Protein AF-A0A950SVJ4-F1 (afdb_monomer_lite)

Foldseek 3Di:
DDPDPCVVVVLVPVPWQDWAEAEPDPPPVVCVVCVVQVVVVVVPTTRPHYYYRDD

pLDDT: mean 73.06, std 14.82, range [45.47, 92.31]

Sequence (55 aa):
MTADRNIKRQQTMKDRPIAVIELPTNRWRVLRENAPRIAEAVGRVRAGDCVEVRF

Secondary structure (DSSP, 8-state):
---SSSHHHHT--TT----EEE-S---HHHHHHTHHHHHHHHHH--TT-EEE---

Radius of gyration: 12.31 Å; chains: 1; bounding box: 28×17×32 Å

Structure (mmCIF, N/CA/C/O backbone):
data_AF-A0A950SVJ4-F1
#
_entry.id   AF-A0A950SVJ4-F1
#
loop_
_atom_site.group_PDB
_atom_site.id
_atom_site.type_symbol
_atom_site.label_atom_id
_atom_site.label_alt_id
_atom_site.label_comp_id
_atom_site.label_asym_id
_atom_site.label_entity_id
_atom_site.label_seq_id
_atom_site.pdbx_PDB_ins_code
_atom_site.Cartn_x
_atom_site.Cartn_y
_atom_site.Cartn_z
_atom_site.occupancy
_atom_site.B_iso_or_equiv
_atom_site.auth_seq_id
_atom_site.auth_comp_id
_atom_site.auth_asym_id
_atom_site.auth_atom_id
_atom_site.pdbx_PDB_model_num
ATOM 1 N N . MET A 1 1 ? 20.974 -8.682 10.157 1.00 45.47 1 MET A N 1
ATOM 2 C CA . MET A 1 1 ? 19.609 -8.818 9.599 1.00 45.47 1 MET A CA 1
ATOM 3 C C . MET A 1 1 ? 18.626 -8.693 10.748 1.00 45.47 1 MET A C 1
ATOM 5 O O . MET A 1 1 ? 18.372 -9.673 11.428 1.00 45.47 1 MET A O 1
ATOM 9 N N . THR A 1 2 ? 18.145 -7.482 11.011 1.00 48.78 2 THR A N 1
ATOM 10 C CA . THR A 1 2 ? 17.203 -7.197 12.110 1.00 48.78 2 THR A CA 1
ATOM 11 C C . THR A 1 2 ? 16.484 -5.882 11.811 1.00 48.78 2 THR A C 1
ATOM 13 O O . THR A 1 2 ? 16.432 -4.979 12.632 1.00 48.78 2 THR A O 1
ATOM 16 N N . ALA A 1 3 ? 15.986 -5.733 10.585 1.00 46.16 3 ALA A N 1
ATOM 17 C CA . ALA A 1 3 ? 15.098 -4.629 10.252 1.00 46.16 3 ALA A CA 1
ATOM 18 C C . ALA A 1 3 ? 13.656 -5.147 10.344 1.00 46.16 3 ALA A C 1
ATOM 20 O O . ALA A 1 3 ? 13.288 -6.100 9.663 1.00 46.16 3 ALA A O 1
ATOM 21 N N . ASP A 1 4 ? 12.882 -4.532 11.235 1.00 50.84 4 ASP A N 1
ATOM 22 C CA . ASP A 1 4 ? 11.437 -4.354 11.072 1.00 50.84 4 ASP A CA 1
ATOM 23 C C . ASP A 1 4 ? 10.460 -5.509 11.323 1.00 50.84 4 ASP A C 1
ATOM 25 O O . ASP A 1 4 ? 9.395 -5.572 10.723 1.00 50.84 4 ASP A O 1
ATOM 29 N N . ARG A 1 5 ? 10.689 -6.352 12.339 1.00 51.16 5 ARG A N 1
ATOM 30 C CA . ARG A 1 5 ? 9.555 -7.095 12.944 1.00 51.16 5 ARG A CA 1
ATOM 31 C C . ARG A 1 5 ? 8.790 -6.314 14.016 1.00 51.16 5 ARG A C 1
ATOM 33 O O . ARG A 1 5 ? 7.712 -6.745 14.420 1.00 51.16 5 ARG A O 1
ATOM 40 N N . ASN A 1 6 ? 9.323 -5.181 14.482 1.00 48.97 6 ASN A N 1
ATOM 41 C CA . ASN A 1 6 ? 8.766 -4.466 15.634 1.00 48.97 6 ASN A CA 1
ATOM 42 C C . ASN A 1 6 ? 7.798 -3.326 15.266 1.00 48.97 6 ASN A C 1
ATOM 44 O O . ASN A 1 6 ? 6.995 -2.928 16.111 1.00 48.97 6 ASN A O 1
ATOM 48 N N . ILE A 1 7 ? 7.806 -2.849 14.013 1.00 54.19 7 ILE A N 1
ATOM 49 C CA . ILE A 1 7 ? 6.914 -1.770 13.556 1.00 54.19 7 ILE A CA 1
ATOM 50 C C . ILE A 1 7 ? 5.437 -2.206 13.578 1.00 54.19 7 ILE A C 1
ATOM 52 O O . ILE A 1 7 ? 4.579 -1.440 14.010 1.00 54.19 7 ILE A O 1
ATOM 56 N N . LYS A 1 8 ? 5.150 -3.485 13.268 1.00 53.19 8 LYS A N 1
ATOM 57 C CA . LYS A 1 8 ? 3.799 -4.076 13.359 1.00 53.19 8 LYS A CA 1
ATOM 58 C C . LYS A 1 8 ? 3.186 -4.003 14.752 1.00 53.19 8 LYS A C 1
ATOM 60 O O . LYS A 1 8 ? 1.978 -3.852 14.877 1.00 53.19 8 LYS A O 1
ATOM 65 N N . ARG A 1 9 ? 3.998 -4.144 15.805 1.00 53.38 9 ARG A N 1
ATOM 66 C CA . ARG A 1 9 ? 3.509 -4.124 17.195 1.00 53.38 9 ARG A CA 1
ATOM 67 C C . ARG A 1 9 ? 3.426 -2.714 17.771 1.00 53.38 9 ARG A C 1
ATOM 69 O O . ARG A 1 9 ? 2.605 -2.481 18.649 1.00 53.38 9 ARG A O 1
ATOM 76 N N . GLN A 1 10 ? 4.258 -1.788 17.294 1.00 51.09 10 GLN A N 1
ATOM 77 C CA . GLN A 1 10 ? 4.272 -0.405 17.781 1.00 51.09 10 GLN A CA 1
ATOM 78 C C . GLN A 1 10 ? 3.230 0.494 17.110 1.00 51.09 10 GLN A C 1
ATOM 80 O O . GLN A 1 10 ? 2.944 1.567 17.629 1.00 51.09 10 GLN A O 1
ATOM 85 N N . GLN A 1 11 ? 2.627 0.069 15.999 1.00 53.50 11 GLN A N 1
ATOM 86 C CA . GLN A 1 11 ? 1.614 0.862 15.297 1.00 53.50 11 GLN A CA 1
ATOM 87 C C . GLN A 1 11 ? 0.203 0.756 15.850 1.00 53.50 11 GLN A C 1
ATOM 89 O O . GLN A 1 11 ? -0.665 1.523 15.441 1.00 53.50 11 GLN A O 1
ATOM 94 N N . THR A 1 12 ? 0.003 -0.027 16.907 1.00 48.09 12 THR A N 1
ATOM 95 C CA . THR A 1 12 ? -1.101 0.202 17.842 1.00 48.09 12 THR A CA 1
ATOM 96 C C . THR A 1 12 ? -0.819 1.454 18.693 1.00 48.09 12 THR A C 1
ATOM 98 O O . THR A 1 12 ? -0.908 1.441 19.920 1.00 48.09 12 THR A O 1
ATOM 101 N N . MET A 1 13 ? -0.431 2.561 18.053 1.00 53.75 13 MET A N 1
ATOM 102 C CA . MET A 1 13 ? -0.390 3.882 18.663 1.00 53.75 13 MET A CA 1
ATOM 103 C C . MET A 1 13 ? -1.838 4.345 18.770 1.00 53.75 13 MET A C 1
ATOM 105 O O . MET A 1 13 ? -2.387 4.922 17.838 1.00 53.75 13 MET A O 1
ATOM 109 N N . LYS A 1 14 ? -2.428 4.002 19.918 1.00 53.75 14 LYS A N 1
ATOM 110 C CA . LYS A 1 14 ? -3.825 4.109 20.373 1.00 53.75 14 LYS A CA 1
ATOM 111 C C . LYS A 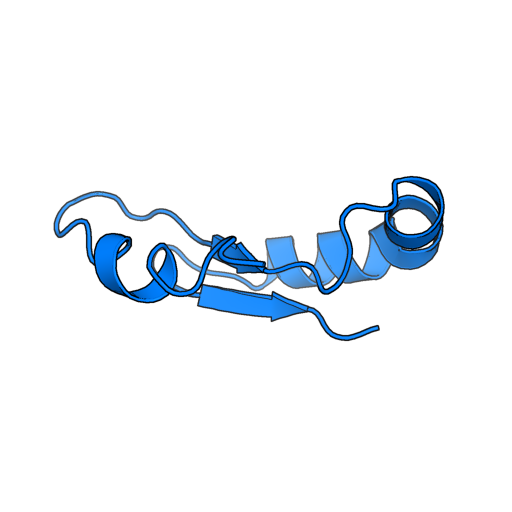1 14 ? -4.616 5.390 20.041 1.00 53.75 14 LYS A C 1
ATOM 113 O O . LYS A 1 14 ? -5.790 5.427 20.373 1.00 53.75 14 LYS A O 1
ATOM 118 N N . ASP A 1 15 ? -4.029 6.387 19.386 1.00 54.53 15 ASP A N 1
ATOM 119 C CA . ASP A 1 15 ? -4.640 7.704 19.177 1.00 54.53 15 ASP A CA 1
ATOM 120 C C . ASP A 1 15 ? -4.333 8.351 17.814 1.00 54.53 15 ASP A C 1
ATOM 122 O O . ASP A 1 15 ? -4.733 9.485 17.561 1.00 54.53 15 ASP A O 1
ATOM 126 N N . ARG A 1 16 ? -3.616 7.670 16.903 1.00 58.59 16 ARG A N 1
ATOM 127 C CA . ARG A 1 16 ? -3.409 8.199 15.546 1.00 58.59 16 ARG A CA 1
ATOM 128 C C . ARG A 1 16 ? -3.965 7.251 14.488 1.00 58.59 16 ARG A C 1
ATOM 130 O O . ARG A 1 16 ? -3.473 6.130 14.386 1.00 58.59 16 ARG A O 1
ATOM 137 N N . PRO A 1 17 ? -4.919 7.706 13.656 1.00 64.25 17 PRO A N 1
ATOM 138 C CA . PRO A 1 17 ? -5.419 6.959 12.508 1.00 64.25 17 PRO A CA 1
ATOM 139 C C . PRO A 1 17 ? -4.374 6.925 11.378 1.00 64.25 17 PRO A C 1
ATOM 141 O O . PRO A 1 17 ? -4.605 7.428 10.282 1.00 64.25 17 PRO A O 1
ATOM 144 N N . ILE A 1 18 ? -3.184 6.383 11.647 1.00 73.88 18 ILE A N 1
ATOM 145 C CA . ILE A 1 18 ? -2.168 6.154 10.619 1.00 73.88 18 ILE A CA 1
ATOM 146 C C . ILE A 1 18 ? -2.453 4.825 9.949 1.00 73.88 18 ILE A C 1
ATOM 148 O O . ILE A 1 18 ? -2.775 3.830 10.591 1.00 73.88 18 ILE A O 1
ATOM 152 N N . ALA A 1 19 ? -2.340 4.852 8.638 1.00 77.12 19 ALA A N 1
ATOM 153 C CA . ALA A 1 19 ? -2.537 3.718 7.776 1.00 77.12 19 ALA A CA 1
ATOM 154 C C . ALA A 1 19 ? -1.164 3.304 7.258 1.00 77.12 19 ALA A C 1
ATOM 156 O O . ALA A 1 19 ? -0.384 4.164 6.835 1.00 77.12 19 ALA A O 1
ATOM 157 N N . VAL A 1 20 ? -0.824 2.023 7.367 1.00 80.69 20 VAL A N 1
ATOM 158 C CA . VAL A 1 20 ? 0.542 1.561 7.118 1.00 80.69 20 VAL A CA 1
ATOM 159 C C . VAL A 1 20 ? 0.554 0.577 5.978 1.00 80.69 20 VAL A C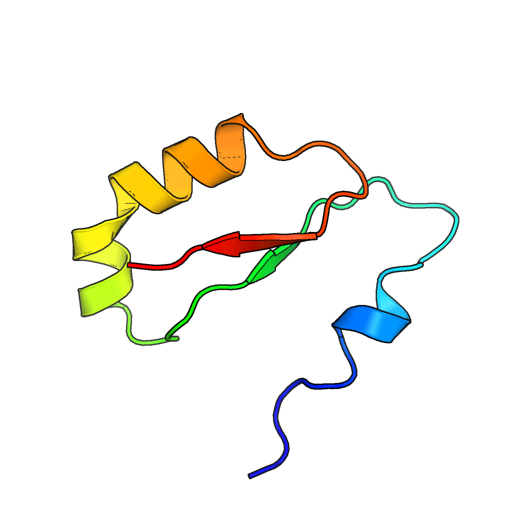 1
ATOM 161 O O . VAL A 1 20 ? -0.228 -0.369 5.924 1.00 80.69 20 VAL A O 1
ATOM 164 N N . ILE A 1 21 ? 1.466 0.839 5.053 1.00 80.25 21 ILE A N 1
ATOM 165 C CA . ILE A 1 21 ? 1.627 0.050 3.850 1.00 80.25 21 ILE A CA 1
ATOM 166 C C . ILE A 1 21 ? 3.037 -0.500 3.852 1.00 80.25 21 ILE A C 1
ATOM 168 O O . ILE A 1 21 ? 4.012 0.245 3.748 1.00 80.25 21 ILE A O 1
ATOM 172 N N . GLU A 1 22 ? 3.135 -1.812 3.993 1.00 82.56 22 GLU A N 1
ATOM 173 C CA . GLU A 1 22 ? 4.407 -2.509 3.917 1.00 82.56 22 GLU A CA 1
ATOM 174 C C . GLU A 1 22 ? 4.704 -2.857 2.463 1.00 82.56 22 GLU A C 1
ATOM 176 O O . GLU A 1 22 ? 3.903 -3.489 1.770 1.00 82.56 22 GLU A O 1
ATOM 181 N N . LEU A 1 23 ? 5.875 -2.420 2.003 1.00 86.19 23 LEU A N 1
ATOM 182 C CA . LEU A 1 23 ? 6.377 -2.707 0.668 1.00 86.19 23 LEU A CA 1
ATOM 183 C C . LEU A 1 23 ? 7.365 -3.879 0.741 1.00 86.19 23 LEU A C 1
ATOM 185 O O . LEU A 1 23 ? 8.182 -3.936 1.661 1.00 86.19 23 LEU A O 1
ATOM 189 N N . PRO A 1 24 ? 7.362 -4.787 -0.248 1.00 81.00 24 PRO A N 1
ATOM 190 C CA . PRO A 1 24 ? 8.172 -6.002 -0.220 1.00 81.00 24 PRO A CA 1
ATOM 191 C C . PRO A 1 24 ? 9.654 -5.711 -0.507 1.00 81.00 24 PRO A C 1
ATOM 193 O O . PRO A 1 24 ? 10.519 -6.563 -0.312 1.00 81.00 24 PRO A O 1
ATOM 196 N N . THR A 1 25 ? 9.971 -4.506 -0.992 1.00 82.06 25 THR A N 1
ATOM 197 C CA . THR A 1 25 ? 11.332 -4.067 -1.296 1.00 82.06 25 THR A CA 1
ATOM 198 C C . THR A 1 25 ? 11.485 -2.556 -1.132 1.00 82.06 25 THR A C 1
ATOM 200 O O . THR A 1 25 ? 10.546 -1.798 -1.352 1.00 82.06 25 THR A O 1
ATOM 203 N N . ASN A 1 26 ? 12.699 -2.110 -0.805 1.00 84.31 26 ASN A N 1
ATOM 204 C CA . ASN A 1 26 ? 13.094 -0.699 -0.786 1.00 84.31 26 ASN A CA 1
ATOM 205 C C . ASN A 1 26 ? 13.779 -0.248 -2.093 1.00 84.31 26 ASN A C 1
ATOM 207 O O . ASN A 1 26 ? 14.259 0.882 -2.192 1.00 84.31 26 ASN A O 1
ATOM 211 N N . ARG A 1 27 ? 13.865 -1.121 -3.108 1.00 87.44 27 ARG A N 1
ATOM 212 C CA . ARG A 1 27 ? 14.490 -0.793 -4.396 1.00 87.44 27 ARG A CA 1
ATOM 213 C C . ARG A 1 27 ? 13.589 0.140 -5.200 1.00 87.44 27 ARG A C 1
ATOM 215 O O . ARG A 1 27 ? 12.584 -0.296 -5.756 1.00 87.44 27 ARG A O 1
ATOM 222 N N . TRP A 1 28 ? 14.009 1.396 -5.352 1.00 85.25 28 TRP A N 1
ATOM 223 C CA . TRP A 1 28 ? 13.242 2.428 -6.063 1.00 85.25 28 TRP A CA 1
ATOM 224 C C . TRP A 1 28 ? 12.784 2.016 -7.467 1.00 85.25 28 TRP A C 1
ATOM 226 O O . TRP A 1 28 ? 11.654 2.297 -7.850 1.00 85.25 28 TRP A O 1
ATOM 236 N N . ARG A 1 29 ? 13.625 1.301 -8.225 1.00 88.56 29 ARG A N 1
ATOM 237 C CA . ARG A 1 29 ? 13.271 0.822 -9.570 1.00 88.56 29 ARG A CA 1
ATOM 238 C C . ARG A 1 29 ? 12.012 -0.056 -9.556 1.00 88.56 29 ARG A C 1
ATOM 240 O O . ARG A 1 29 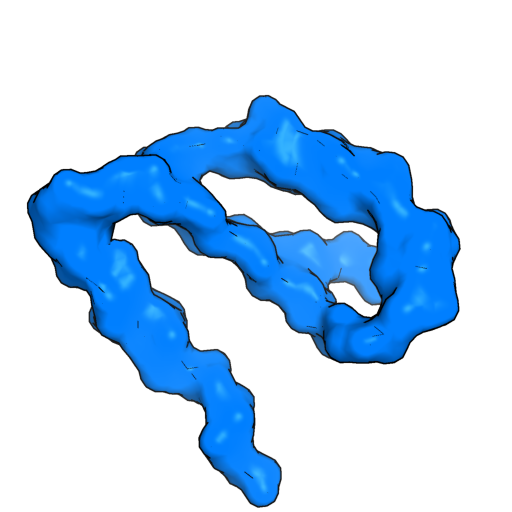? 11.085 0.224 -10.305 1.00 88.56 29 ARG A O 1
ATOM 247 N N . VAL A 1 30 ? 11.964 -1.028 -8.644 1.00 86.00 30 VAL A N 1
ATOM 248 C CA . VAL A 1 30 ? 10.841 -1.967 -8.501 1.00 86.00 30 VAL A CA 1
ATOM 249 C C . VAL A 1 30 ? 9.595 -1.247 -7.984 1.00 86.00 30 VAL A C 1
ATOM 251 O O . VAL A 1 30 ? 8.490 -1.505 -8.457 1.00 86.00 30 VAL A O 1
ATOM 254 N N . LEU A 1 31 ? 9.768 -0.301 -7.054 1.00 85.69 31 LEU A N 1
ATOM 255 C CA . LEU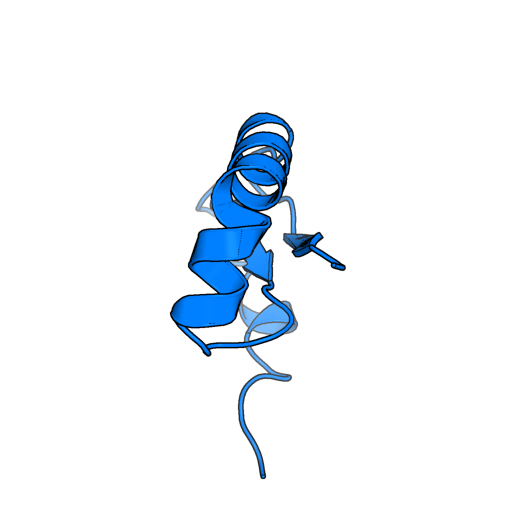 A 1 31 ? 8.671 0.536 -6.565 1.00 85.69 31 LEU A CA 1
ATOM 256 C C . LEU A 1 31 ? 8.077 1.400 -7.676 1.00 85.69 31 LEU A C 1
ATOM 258 O O . LEU A 1 31 ? 6.861 1.514 -7.771 1.00 85.69 31 LEU A O 1
ATOM 262 N N . ARG A 1 32 ? 8.916 1.968 -8.548 1.00 89.12 32 ARG A N 1
ATOM 263 C CA . ARG A 1 32 ? 8.472 2.781 -9.684 1.00 89.1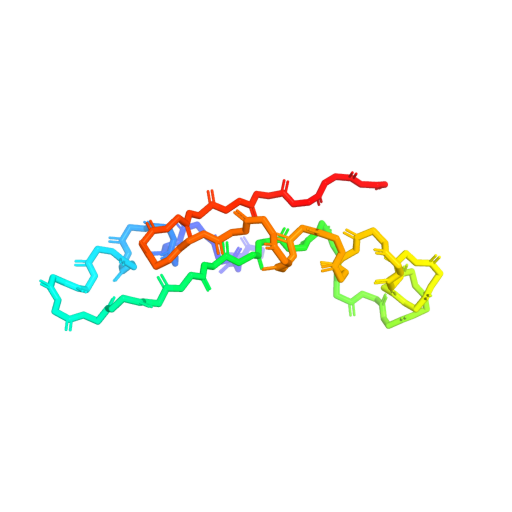2 32 ARG A CA 1
ATOM 264 C C . ARG A 1 32 ? 7.698 1.952 -10.706 1.00 89.12 32 ARG A C 1
ATOM 266 O O . ARG A 1 32 ? 6.673 2.408 -11.195 1.00 89.12 32 ARG A O 1
ATOM 273 N N . GLU A 1 33 ? 8.166 0.741 -11.004 1.00 92.31 33 GLU A N 1
ATOM 274 C CA . GLU A 1 33 ? 7.478 -0.199 -11.904 1.00 92.31 33 GLU A CA 1
ATOM 275 C C . GLU A 1 33 ? 6.105 -0.624 -11.354 1.00 92.31 33 GLU A C 1
ATOM 277 O O . GLU A 1 33 ? 5.178 -0.859 -12.124 1.00 92.31 33 GLU A O 1
ATOM 282 N N . ASN A 1 34 ? 5.947 -0.642 -10.027 1.00 88.94 34 ASN A N 1
ATOM 283 C CA . ASN A 1 34 ? 4.709 -1.019 -9.343 1.00 88.94 34 ASN A CA 1
ATOM 284 C C . ASN A 1 34 ? 3.949 0.171 -8.734 1.00 88.94 34 ASN A C 1
ATOM 286 O O . ASN A 1 34 ? 2.987 -0.030 -7.990 1.00 88.94 34 ASN A O 1
ATOM 290 N N . ALA A 1 35 ? 4.326 1.408 -9.068 1.00 85.75 35 ALA A N 1
ATOM 291 C CA . ALA A 1 35 ? 3.726 2.616 -8.504 1.00 85.75 35 ALA A CA 1
ATOM 292 C C . ALA A 1 35 ? 2.190 2.669 -8.645 1.00 85.75 35 ALA A C 1
ATOM 294 O O . ALA A 1 35 ? 1.538 3.039 -7.667 1.00 85.75 35 ALA A O 1
ATOM 295 N N . PRO A 1 36 ? 1.575 2.232 -9.768 1.00 90.06 36 PRO A N 1
ATOM 296 C CA . PRO A 1 36 ? 0.115 2.186 -9.880 1.00 90.06 36 PRO A CA 1
ATOM 297 C C . PRO A 1 36 ? -0.543 1.242 -8.863 1.00 90.06 36 PRO A C 1
ATOM 299 O O . PRO A 1 36 ? -1.571 1.575 -8.282 1.00 90.06 36 PRO A O 1
ATOM 302 N N . ARG A 1 37 ? 0.072 0.082 -8.593 1.00 85.50 37 ARG A N 1
ATOM 303 C CA . ARG A 1 37 ? -0.429 -0.896 -7.610 1.00 85.50 37 ARG A CA 1
ATOM 304 C C . ARG A 1 37 ? -0.305 -0.378 -6.183 1.00 85.50 37 ARG A C 1
ATOM 306 O O . ARG A 1 37 ? -1.206 -0.579 -5.375 1.00 85.50 37 ARG A O 1
ATOM 313 N N . ILE A 1 38 ? 0.795 0.313 -5.887 1.00 86.12 38 ILE A N 1
ATOM 314 C CA . ILE A 1 38 ? 1.003 0.963 -4.590 1.00 86.12 38 ILE A CA 1
ATOM 315 C C . ILE A 1 38 ? -0.045 2.066 -4.394 1.00 86.12 38 ILE A C 1
ATOM 317 O O . ILE A 1 38 ? -0.664 2.124 -3.338 1.00 86.12 38 ILE A O 1
ATOM 321 N N . ALA A 1 39 ? -0.306 2.889 -5.415 1.00 87.25 39 ALA A N 1
ATOM 322 C CA . ALA A 1 39 ? -1.326 3.936 -5.358 1.00 87.25 39 ALA A CA 1
ATOM 323 C C . ALA A 1 39 ? -2.746 3.374 -5.145 1.00 87.25 39 ALA A C 1
ATOM 325 O O . ALA A 1 39 ? -3.510 3.923 -4.354 1.00 87.25 39 ALA A O 1
ATOM 326 N N . GLU A 1 40 ? -3.091 2.255 -5.789 1.00 87.69 40 GLU A N 1
ATOM 327 C CA . GLU A 1 40 ? -4.372 1.572 -5.562 1.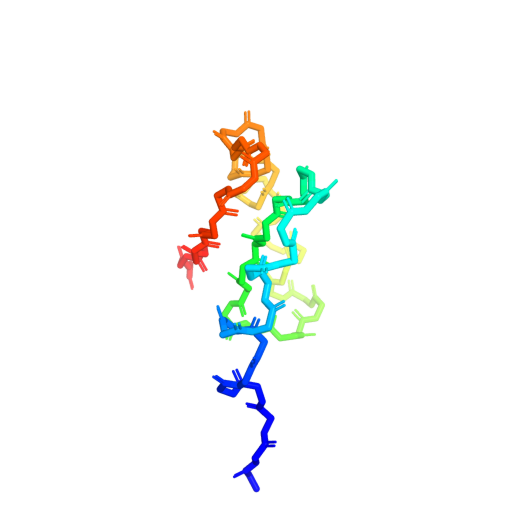00 87.69 40 GLU A CA 1
ATOM 328 C C . GLU A 1 40 ? -4.493 1.049 -4.121 1.00 87.69 40 GLU A C 1
ATOM 330 O O . GLU A 1 40 ? -5.538 1.209 -3.487 1.00 87.69 40 GLU A O 1
ATOM 335 N N . ALA A 1 41 ? -3.418 0.470 -3.578 1.00 84.69 41 ALA A N 1
ATOM 336 C CA . ALA A 1 41 ? -3.385 0.018 -2.190 1.00 84.69 41 ALA A CA 1
ATOM 337 C C . ALA A 1 41 ? -3.531 1.190 -1.205 1.00 84.69 41 ALA A C 1
ATOM 339 O O . ALA A 1 41 ? -4.310 1.091 -0.258 1.00 84.69 41 ALA A O 1
ATOM 340 N N . VAL A 1 42 ? -2.865 2.320 -1.471 1.00 85.25 42 VAL A N 1
ATOM 341 C CA . VAL A 1 42 ? -3.013 3.568 -0.700 1.00 85.25 42 VAL A CA 1
ATOM 342 C C . VAL A 1 42 ? -4.457 4.063 -0.719 1.00 85.25 42 VAL A C 1
ATOM 344 O O . VAL A 1 42 ? -4.981 4.435 0.325 1.00 85.25 42 VAL A O 1
ATOM 347 N N . GLY A 1 43 ? -5.123 4.032 -1.875 1.00 84.31 43 GLY A N 1
ATOM 348 C CA . GLY A 1 43 ? -6.514 4.477 -2.001 1.00 84.31 43 GLY A CA 1
ATOM 349 C C . GLY A 1 43 ? -7.537 3.581 -1.292 1.00 84.31 43 GLY A C 1
ATOM 350 O O . GLY A 1 43 ? -8.646 4.032 -1.010 1.00 84.31 43 GLY A O 1
ATOM 351 N N . ARG A 1 44 ? -7.192 2.320 -1.005 1.00 84.50 44 ARG A N 1
ATOM 352 C CA . ARG A 1 44 ? -8.078 1.359 -0.320 1.00 84.50 44 ARG A CA 1
ATOM 353 C C . ARG A 1 44 ? -7.857 1.281 1.186 1.00 84.50 44 ARG A C 1
ATOM 355 O O . ARG A 1 44 ? -8.761 0.858 1.903 1.00 84.50 44 ARG A O 1
ATOM 362 N N . VAL A 1 45 ? -6.669 1.648 1.646 1.00 84.69 45 VAL A N 1
ATOM 363 C CA . VAL A 1 45 ? -6.261 1.554 3.044 1.00 84.69 45 VAL A CA 1
ATOM 364 C C . VAL A 1 45 ? -6.974 2.611 3.888 1.00 84.69 45 VAL A C 1
ATOM 366 O O . VAL A 1 45 ? -7.017 3.790 3.532 1.00 84.69 45 VAL A O 1
ATOM 369 N N . ARG A 1 46 ? -7.542 2.194 5.023 1.00 78.75 46 ARG A N 1
ATOM 370 C CA . ARG A 1 46 ? -8.171 3.099 5.986 1.00 78.75 46 ARG A CA 1
ATOM 371 C C . ARG A 1 46 ? -7.251 3.351 7.168 1.00 78.75 46 ARG A C 1
ATOM 373 O O . ARG A 1 46 ? -6.356 2.579 7.483 1.00 78.75 46 ARG A O 1
ATOM 380 N N . ALA A 1 47 ? -7.507 4.458 7.846 1.00 73.50 47 ALA A N 1
ATOM 381 C CA . ALA A 1 47 ? -6.976 4.762 9.164 1.00 73.50 47 ALA A CA 1
ATOM 382 C C . ALA A 1 47 ? -6.935 3.529 10.091 1.00 73.50 47 ALA A C 1
ATOM 384 O O . ALA A 1 47 ? -7.985 2.979 10.415 1.00 73.50 47 ALA A O 1
ATOM 385 N N . GLY A 1 48 ? -5.743 3.129 10.544 1.00 74.25 48 GLY A N 1
ATOM 386 C CA . GLY A 1 48 ? -5.556 1.964 11.415 1.00 74.25 48 GLY A CA 1
ATOM 387 C C . GLY A 1 48 ? -5.354 0.630 10.687 1.00 74.25 48 GLY A C 1
ATOM 388 O O . GLY A 1 48 ? -5.026 -0.357 11.343 1.00 74.25 48 GLY A O 1
ATOM 389 N N . ASP A 1 49 ? -5.487 0.590 9.358 1.00 74.19 49 ASP A N 1
ATOM 390 C CA . ASP A 1 49 ? -5.157 -0.597 8.573 1.00 74.19 49 ASP A CA 1
ATOM 391 C C . ASP A 1 49 ? -3.644 -0.730 8.388 1.00 74.19 49 ASP A C 1
ATOM 393 O O . ASP A 1 49 ? -2.922 0.242 8.149 1.00 74.19 49 ASP A O 1
ATOM 397 N N . CYS A 1 50 ? -3.180 -1.976 8.442 1.00 72.06 50 CYS A N 1
ATOM 398 C CA . CYS A 1 50 ? -1.836 -2.367 8.051 1.00 72.06 50 CYS A CA 1
ATOM 399 C C . CYS A 1 50 ? -1.950 -3.354 6.888 1.00 72.06 50 CYS A C 1
ATOM 401 O O . CYS A 1 50 ? -2.443 -4.471 7.067 1.00 72.06 50 CYS A O 1
ATOM 403 N N . VAL A 1 51 ? -1.546 -2.928 5.690 1.00 76.75 51 VAL A N 1
ATOM 404 C CA . VAL A 1 51 ? -1.666 -3.722 4.462 1.00 76.75 51 VAL A CA 1
ATOM 405 C C . VAL A 1 51 ? -0.294 -3.941 3.846 1.00 76.75 51 VAL A C 1
ATOM 407 O O . VAL A 1 51 ? 0.463 -3.009 3.593 1.00 76.75 51 VAL A O 1
ATOM 410 N N . GLU A 1 52 ? 0.014 -5.200 3.565 1.00 79.31 52 GLU A N 1
ATOM 411 C CA . GLU A 1 52 ? 1.215 -5.589 2.837 1.00 79.31 52 GLU A CA 1
ATOM 412 C C . GLU A 1 52 ? 0.898 -5.639 1.341 1.00 79.31 52 GLU A C 1
ATOM 414 O O . GLU A 1 52 ? 0.006 -6.373 0.907 1.00 79.31 52 GLU A O 1
ATOM 419 N N . VAL A 1 53 ? 1.623 -4.862 0.538 1.00 78.06 53 VAL A N 1
ATOM 420 C CA . VAL A 1 53 ? 1.472 -4.887 -0.920 1.00 78.06 53 VAL A CA 1
ATOM 421 C C . VAL A 1 53 ? 2.419 -5.940 -1.473 1.00 78.06 53 VAL A C 1
ATOM 423 O O . VAL A 1 53 ? 3.631 -5.833 -1.319 1.00 78.06 53 VAL A O 1
ATOM 426 N N . ARG A 1 54 ? 1.881 -6.963 -2.140 1.00 73.44 54 ARG A N 1
ATOM 427 C CA . ARG A 1 54 ? 2.683 -7.981 -2.832 1.00 73.44 54 ARG A CA 1
ATOM 428 C C . ARG A 1 54 ? 2.641 -7.739 -4.336 1.00 73.44 54 ARG A C 1
ATOM 430 O O . ARG A 1 54 ? 1.559 -7.635 -4.910 1.00 73.44 54 ARG A O 1
ATOM 437 N N . PHE A 1 55 ? 3.813 -7.658 -4.955 1.00 71.00 55 PHE A N 1
ATOM 438 C CA . PHE A 1 55 ? 4.014 -7.600 -6.402 1.00 71.00 55 PHE A CA 1
ATOM 439 C C . PHE A 1 55 ? 5.316 -8.294 -6.786 1.00 71.00 55 PHE A C 1
ATOM 441 O O . PHE A 1 55 ? 6.213 -8.382 -5.915 1.00 71.00 55 PHE A O 1
#